Protein AF-A0A3N1CN69-F1 (afdb_monomer_lite)

Radius of gyration: 17.85 Å; chains: 1; bounding box: 54×24×52 Å

Structure (mmCIF, N/CA/C/O backbone):
data_AF-A0A3N1CN69-F1
#
_entry.id   AF-A0A3N1CN69-F1
#
loop_
_atom_site.group_PDB
_atom_site.id
_atom_site.type_symbol
_atom_site.label_atom_id
_atom_site.label_alt_id
_atom_site.label_comp_id
_atom_site.label_asym_id
_atom_site.label_entity_id
_atom_site.label_seq_id
_atom_site.pdbx_PDB_ins_code
_atom_site.Cartn_x
_atom_site.Cartn_y
_atom_site.Cartn_z
_atom_site.occupancy
_atom_site.B_iso_or_equiv
_atom_site.auth_seq_id
_atom_site.auth_comp_id
_atom_site.auth_asym_id
_atom_site.auth_atom_id
_atom_site.pdbx_PDB_model_num
ATOM 1 N N . MET A 1 1 ? 40.933 7.770 -8.297 1.00 36.62 1 MET A N 1
ATOM 2 C CA . MET A 1 1 ? 40.229 6.489 -8.511 1.00 36.62 1 MET A CA 1
ATOM 3 C C . MET A 1 1 ? 39.213 6.347 -7.396 1.00 36.62 1 MET A C 1
ATOM 5 O O . MET A 1 1 ? 39.586 6.014 -6.283 1.00 36.62 1 MET A O 1
ATOM 9 N N . THR A 1 2 ? 37.975 6.755 -7.657 1.00 45.31 2 THR A N 1
ATOM 10 C CA . THR A 1 2 ? 36.844 6.641 -6.730 1.00 45.31 2 THR A CA 1
ATOM 11 C C . THR A 1 2 ? 36.217 5.263 -6.893 1.00 45.31 2 THR A C 1
ATOM 13 O O . THR A 1 2 ? 35.887 4.859 -8.004 1.00 45.31 2 THR A O 1
ATOM 16 N N . ASP A 1 3 ? 36.116 4.543 -5.785 1.00 34.84 3 ASP A N 1
ATOM 17 C CA . ASP A 1 3 ? 35.522 3.214 -5.679 1.00 34.84 3 ASP A CA 1
ATOM 18 C C . ASP A 1 3 ? 34.001 3.289 -5.958 1.00 34.84 3 ASP A C 1
ATOM 20 O O . ASP A 1 3 ? 33.311 4.044 -5.266 1.00 34.84 3 ASP A O 1
ATOM 24 N N . PRO A 1 4 ? 33.447 2.596 -6.975 1.00 54.78 4 PRO A N 1
ATOM 25 C CA . PRO A 1 4 ? 32.040 2.738 -7.353 1.00 54.78 4 PRO A CA 1
ATOM 26 C C . PRO A 1 4 ? 31.082 1.782 -6.620 1.00 54.78 4 PRO A C 1
ATOM 28 O O . PRO A 1 4 ? 29.922 1.692 -7.012 1.00 54.78 4 PRO A O 1
ATOM 31 N N . THR A 1 5 ? 31.503 1.071 -5.566 1.00 50.34 5 THR A N 1
ATOM 32 C CA . THR A 1 5 ? 30.672 -0.002 -4.979 1.00 50.34 5 THR A CA 1
ATOM 33 C C . THR A 1 5 ? 30.346 0.226 -3.504 1.00 50.34 5 THR A C 1
ATOM 35 O O . THR A 1 5 ? 30.615 -0.606 -2.645 1.00 50.34 5 THR A O 1
ATOM 38 N N . THR A 1 6 ? 29.717 1.358 -3.188 1.00 49.94 6 THR A N 1
ATOM 39 C CA . THR A 1 6 ? 28.873 1.442 -1.986 1.00 49.94 6 THR A CA 1
ATOM 40 C C . THR A 1 6 ? 27.421 1.438 -2.457 1.00 49.94 6 THR A C 1
ATOM 42 O O . THR A 1 6 ? 27.001 2.430 -3.055 1.00 49.94 6 THR A O 1
ATOM 45 N N . PRO A 1 7 ? 26.640 0.359 -2.247 1.00 52.88 7 PRO A N 1
ATOM 46 C CA . PRO A 1 7 ? 25.217 0.398 -2.557 1.00 52.88 7 PRO A CA 1
ATOM 47 C C . PRO A 1 7 ? 24.587 1.516 -1.711 1.00 52.88 7 PRO A C 1
ATOM 49 O O . PRO A 1 7 ? 24.868 1.582 -0.507 1.00 52.88 7 PRO A O 1
ATOM 52 N N . PRO A 1 8 ? 23.795 2.431 -2.302 1.00 51.16 8 PRO A N 1
ATOM 53 C CA . PRO A 1 8 ? 23.195 3.521 -1.549 1.00 51.16 8 PRO A CA 1
ATOM 54 C C . PRO A 1 8 ? 22.393 2.914 -0.400 1.00 51.16 8 PRO A C 1
ATOM 56 O O . PRO A 1 8 ? 21.569 2.028 -0.619 1.00 51.16 8 PRO A O 1
ATOM 59 N N . GLY A 1 9 ? 22.695 3.342 0.830 1.00 54.09 9 GLY A N 1
ATOM 60 C CA . GLY A 1 9 ? 22.076 2.816 2.042 1.00 54.09 9 GLY A CA 1
ATOM 61 C C . GLY A 1 9 ? 20.563 2.728 1.869 1.00 54.09 9 GLY A C 1
ATOM 62 O O . GLY A 1 9 ? 19.887 3.746 1.711 1.00 54.09 9 GLY A O 1
ATOM 63 N N . SER A 1 10 ? 20.048 1.500 1.840 1.00 55.56 10 SER A N 1
ATOM 64 C CA . SER A 1 10 ? 18.643 1.255 1.557 1.00 55.56 10 SER A CA 1
ATOM 65 C C . SER A 1 10 ? 17.799 1.839 2.692 1.00 55.56 10 SER A C 1
ATOM 67 O O . SER A 1 10 ? 18.016 1.583 3.881 1.00 55.56 10 SER A O 1
ATOM 69 N N . THR A 1 11 ? 16.876 2.728 2.333 1.00 60.62 11 THR A N 1
ATOM 70 C CA . THR A 1 11 ? 16.014 3.411 3.295 1.00 60.62 11 THR A CA 1
ATOM 71 C C . THR A 1 11 ? 14.567 3.192 2.892 1.00 60.62 11 THR A C 1
ATOM 73 O O . THR A 1 11 ? 13.958 4.027 2.227 1.00 60.62 11 THR A O 1
ATOM 76 N N . THR A 1 12 ? 13.981 2.070 3.326 1.00 67.12 12 THR A N 1
ATOM 77 C CA . THR A 1 12 ? 12.520 1.923 3.346 1.00 67.12 12 THR A CA 1
ATOM 78 C C . THR A 1 12 ? 11.958 2.995 4.289 1.00 67.12 12 THR A C 1
ATOM 80 O O . THR A 1 12 ? 11.892 2.811 5.508 1.00 67.12 12 THR A O 1
ATOM 83 N N . LYS A 1 13 ? 11.643 4.169 3.739 1.00 78.81 13 LYS A N 1
ATOM 84 C CA . LYS A 1 13 ? 11.078 5.306 4.470 1.00 78.81 13 LYS A CA 1
ATOM 85 C C . LYS A 1 13 ? 9.553 5.211 4.449 1.00 78.81 13 LYS A C 1
ATOM 87 O O . LYS A 1 13 ? 8.996 4.867 3.404 1.00 78.81 13 LYS A O 1
ATOM 92 N N . PRO A 1 14 ? 8.865 5.562 5.549 1.00 81.12 14 PRO A N 1
ATOM 93 C CA . PRO A 1 14 ? 7.420 5.739 5.522 1.00 81.12 14 PRO A CA 1
ATOM 94 C C . PRO A 1 14 ? 7.032 6.730 4.421 1.00 81.12 14 PRO A C 1
ATOM 96 O 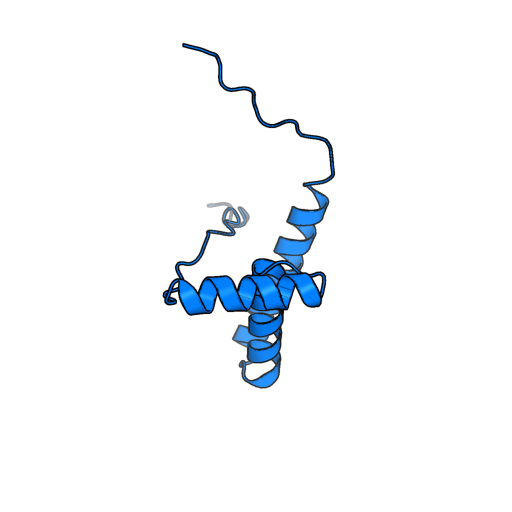O . PRO A 1 14 ? 7.626 7.805 4.307 1.00 81.12 14 PRO A O 1
ATOM 99 N N . ARG A 1 15 ? 6.044 6.366 3.606 1.00 84.50 15 ARG A N 1
ATOM 100 C CA . ARG A 1 15 ? 5.439 7.267 2.622 1.00 84.50 15 ARG A CA 1
ATOM 101 C C . ARG A 1 15 ? 4.177 7.868 3.224 1.00 84.50 15 ARG A C 1
ATOM 103 O O . ARG A 1 15 ? 3.418 7.172 3.894 1.00 84.50 15 ARG A O 1
ATOM 110 N N . GLN A 1 16 ? 3.981 9.169 3.028 1.00 87.31 16 GLN A N 1
ATOM 111 C CA . GLN A 1 16 ? 2.774 9.841 3.497 1.00 87.31 16 GLN A CA 1
ATOM 112 C C . GLN A 1 16 ? 1.616 9.520 2.551 1.00 87.31 16 GLN A C 1
ATOM 114 O O . GLN A 1 16 ? 1.736 9.707 1.344 1.00 87.31 16 GLN A O 1
ATOM 119 N N . PHE A 1 17 ? 0.498 9.068 3.113 1.00 85.00 17 PHE A N 1
ATOM 120 C CA . PHE A 1 17 ? -0.753 8.830 2.402 1.00 85.00 17 PHE A CA 1
ATOM 121 C C . PHE A 1 17 ? -1.854 9.663 3.060 1.00 85.00 17 PHE A C 1
ATOM 123 O O . PHE A 1 17 ? -1.955 9.706 4.287 1.00 85.00 17 PHE A O 1
ATOM 130 N N . ARG A 1 18 ? -2.650 10.368 2.253 1.00 91.94 18 ARG A N 1
ATOM 131 C CA . ARG A 1 18 ? -3.769 11.185 2.733 1.00 91.94 18 ARG A CA 1
ATOM 132 C C . ARG A 1 18 ? -5.053 10.380 2.590 1.00 91.94 18 ARG A C 1
ATOM 134 O O . ARG A 1 18 ? -5.423 9.993 1.490 1.00 91.94 18 ARG A O 1
ATOM 141 N N . VAL A 1 19 ? -5.738 10.165 3.704 1.00 92.94 19 VAL A N 1
ATOM 142 C CA . VAL A 1 19 ? -7.019 9.462 3.779 1.00 92.94 19 VAL A CA 1
ATOM 143 C C . VAL A 1 19 ? -7.777 9.991 4.986 1.00 92.94 19 VAL A C 1
ATOM 145 O O . VAL A 1 19 ? -7.163 10.348 5.987 1.00 92.94 19 VAL A O 1
ATOM 148 N N . SER A 1 20 ? -9.101 10.086 4.896 1.00 97.38 20 SER A N 1
ATOM 149 C CA . SER A 1 20 ? -9.910 10.496 6.046 1.00 97.38 20 SER A CA 1
ATOM 150 C C . SER A 1 20 ? -9.918 9.406 7.124 1.00 97.38 20 SER A C 1
ATOM 152 O O . SER A 1 20 ? -10.032 8.222 6.784 1.00 97.38 20 SER A O 1
ATOM 154 N N . ASP A 1 21 ? -9.923 9.792 8.398 1.00 96.81 21 ASP A N 1
ATOM 155 C CA . ASP A 1 21 ? -9.915 8.859 9.536 1.00 96.81 21 ASP A CA 1
ATOM 156 C C . ASP A 1 21 ? -11.017 7.780 9.497 1.00 96.81 21 ASP A C 1
ATOM 158 O O . ASP A 1 21 ? -10.713 6.614 9.784 1.00 96.81 21 ASP A O 1
ATOM 162 N N . PRO A 1 22 ? -12.274 8.073 9.087 1.00 98.12 22 PRO A N 1
ATOM 163 C CA . PRO A 1 22 ? -13.307 7.040 9.005 1.00 98.12 22 PRO A CA 1
ATOM 164 C C . PRO A 1 22 ? -12.974 5.950 7.980 1.00 98.12 22 PRO A C 1
ATOM 166 O O . PRO A 1 22 ? -13.165 4.763 8.251 1.00 98.12 22 PRO A O 1
ATOM 169 N N . ILE A 1 23 ? -12.428 6.342 6.823 1.00 97.88 23 ILE A N 1
ATOM 170 C CA . ILE A 1 23 ? -12.000 5.411 5.770 1.00 97.88 23 ILE A CA 1
ATOM 171 C C . ILE A 1 23 ? -10.812 4.583 6.263 1.00 97.88 23 ILE A C 1
ATOM 173 O O . ILE A 1 23 ? -10.817 3.363 6.117 1.00 97.88 23 ILE A O 1
ATOM 177 N N . TRP A 1 24 ? -9.831 5.215 6.913 1.00 96.38 24 TRP A N 1
ATOM 178 C CA . TRP A 1 24 ? -8.658 4.519 7.448 1.00 96.38 24 TRP A CA 1
ATOM 179 C C . TRP A 1 24 ? -9.024 3.463 8.501 1.00 96.38 24 TRP A C 1
ATOM 181 O O . TRP A 1 24 ? -8.483 2.355 8.503 1.00 96.38 24 TRP A O 1
ATOM 191 N N . THR A 1 25 ? -10.002 3.782 9.348 1.00 97.44 25 THR A N 1
ATOM 192 C CA . THR A 1 25 ? -10.537 2.877 10.376 1.00 97.44 25 THR A CA 1
ATOM 193 C C . THR A 1 25 ? -11.368 1.746 9.763 1.00 97.44 25 THR A C 1
ATOM 195 O O . THR A 1 25 ? -11.316 0.598 10.206 1.00 97.44 25 THR A O 1
ATOM 198 N N . ALA A 1 26 ? -12.165 2.037 8.732 1.00 98.19 26 ALA A N 1
ATOM 199 C CA . ALA A 1 26 ? -12.899 1.010 7.996 1.00 98.19 26 ALA A CA 1
ATOM 200 C C . ALA A 1 26 ? -11.949 0.027 7.300 1.00 98.19 26 ALA A C 1
ATOM 202 O O . ALA A 1 26 ? -12.156 -1.182 7.401 1.00 98.19 26 ALA A O 1
ATOM 203 N N . TYR A 1 27 ? -10.890 0.540 6.675 1.00 97.62 27 TYR A N 1
ATOM 204 C CA . TYR A 1 27 ? -9.866 -0.262 6.018 1.00 97.62 27 TYR A CA 1
ATOM 205 C C . TYR A 1 27 ? -9.133 -1.181 7.002 1.00 97.62 27 TYR A C 1
ATOM 2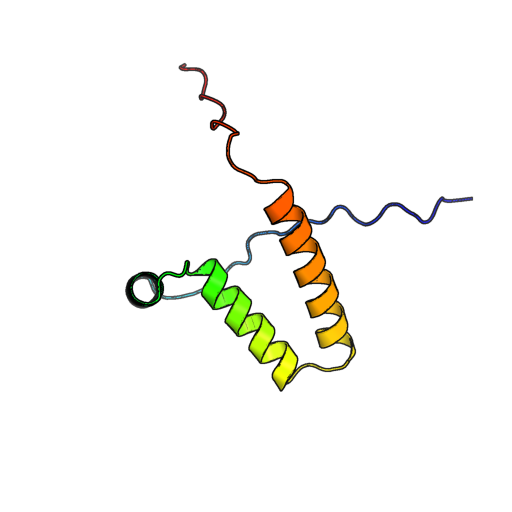07 O O . TYR A 1 27 ? -9.006 -2.373 6.744 1.00 97.62 27 TYR A O 1
ATOM 215 N N . GLU A 1 28 ? -8.768 -0.689 8.190 1.00 96.69 28 GLU A N 1
ATOM 216 C CA . GLU A 1 28 ? -8.177 -1.529 9.242 1.00 96.69 28 GLU A CA 1
ATOM 217 C C . GLU A 1 28 ? -9.053 -2.733 9.614 1.00 96.69 28 GLU A C 1
ATOM 219 O O . GLU A 1 28 ? -8.557 -3.857 9.696 1.00 96.69 28 GLU A O 1
ATOM 224 N N . ARG A 1 29 ? -10.367 -2.527 9.766 1.00 98.25 29 ARG A N 1
ATOM 225 C CA . ARG A 1 29 ? -11.313 -3.619 10.048 1.00 98.25 29 ARG A CA 1
ATOM 226 C C . ARG A 1 29 ? -11.397 -4.631 8.904 1.00 98.25 29 ARG A C 1
ATOM 228 O O . ARG A 1 29 ? -11.616 -5.812 9.161 1.00 98.25 29 ARG A O 1
ATOM 235 N N . VAL A 1 30 ? -11.252 -4.193 7.651 1.00 98.19 30 VAL A N 1
ATOM 236 C CA . VAL A 1 30 ? -11.183 -5.097 6.489 1.00 98.19 30 VAL A CA 1
ATOM 237 C C . VAL A 1 30 ? -9.913 -5.939 6.561 1.00 98.19 30 VAL A C 1
ATOM 239 O O . VAL A 1 30 ? -10.015 -7.162 6.526 1.00 98.19 30 VAL A O 1
ATOM 242 N N . CYS A 1 31 ? -8.747 -5.314 6.739 1.00 97.50 31 CYS A N 1
ATOM 243 C CA . CYS A 1 31 ? -7.472 -6.027 6.826 1.00 97.50 31 CYS A CA 1
ATOM 244 C C . CYS A 1 31 ? -7.475 -7.063 7.963 1.00 97.50 31 CYS A C 1
ATOM 246 O O . CYS A 1 31 ? -7.068 -8.201 7.754 1.00 97.50 31 CYS A O 1
ATOM 248 N N . GLN A 1 32 ? -8.033 -6.719 9.130 1.00 96.00 32 GLN A N 1
ATOM 249 C CA . GLN A 1 32 ? -8.186 -7.656 10.251 1.00 96.00 32 GLN A CA 1
ATOM 250 C C . GLN A 1 32 ? -9.047 -8.874 9.893 1.00 96.00 32 GLN A C 1
ATOM 252 O O . GLN A 1 32 ? -8.669 -9.997 10.217 1.00 96.00 32 GLN A O 1
ATOM 257 N N . ARG A 1 33 ? -10.176 -8.681 9.192 1.00 97.88 33 ARG A N 1
ATOM 258 C CA . ARG A 1 33 ? -11.018 -9.799 8.723 1.00 97.88 33 ARG A CA 1
ATOM 259 C C . ARG A 1 33 ? -10.293 -10.709 7.733 1.00 97.88 33 ARG A C 1
ATOM 261 O O . ARG A 1 33 ? -10.599 -11.893 7.678 1.00 97.88 33 ARG A O 1
ATOM 268 N N . LEU A 1 34 ? -9.355 -10.155 6.969 1.00 96.50 34 LEU A N 1
ATOM 269 C CA . LEU A 1 34 ? -8.538 -10.884 5.999 1.00 96.50 34 LEU A CA 1
ATOM 270 C C . LEU A 1 34 ? -7.244 -11.453 6.605 1.00 96.50 34 LEU A C 1
ATOM 272 O O . LEU A 1 34 ? -6.484 -12.107 5.899 1.00 96.50 34 LEU A O 1
ATOM 276 N N . GLY A 1 35 ? -6.979 -11.217 7.895 1.00 94.94 35 GLY A N 1
ATOM 277 C CA . GLY A 1 35 ? -5.760 -11.684 8.559 1.00 94.94 35 GLY A CA 1
ATOM 278 C C . GLY A 1 35 ? -4.482 -10.975 8.096 1.00 94.94 35 GLY A C 1
ATOM 279 O O . GLY A 1 35 ? -3.400 -11.540 8.223 1.00 94.94 35 GLY A O 1
ATOM 280 N N . ALA A 1 36 ? -4.592 -9.755 7.568 1.00 94.31 36 ALA A N 1
ATOM 281 C CA . ALA A 1 36 ? -3.472 -8.970 7.055 1.00 94.31 36 ALA A CA 1
ATOM 282 C C . ALA A 1 36 ? -3.305 -7.647 7.811 1.00 94.31 36 ALA A C 1
ATOM 284 O O . ALA A 1 36 ? -4.247 -7.103 8.396 1.00 94.31 36 ALA A O 1
ATOM 285 N N . THR A 1 37 ? -2.103 -7.075 7.763 1.00 94.19 37 THR A N 1
ATOM 286 C CA . THR A 1 37 ? -1.900 -5.672 8.147 1.00 94.19 37 THR A CA 1
ATOM 287 C C . THR A 1 37 ? -2.198 -4.737 6.972 1.00 94.19 37 THR A C 1
ATOM 289 O O . THR A 1 37 ? -2.012 -5.098 5.812 1.00 94.19 37 THR A O 1
ATOM 292 N N . ARG A 1 38 ? -2.582 -3.48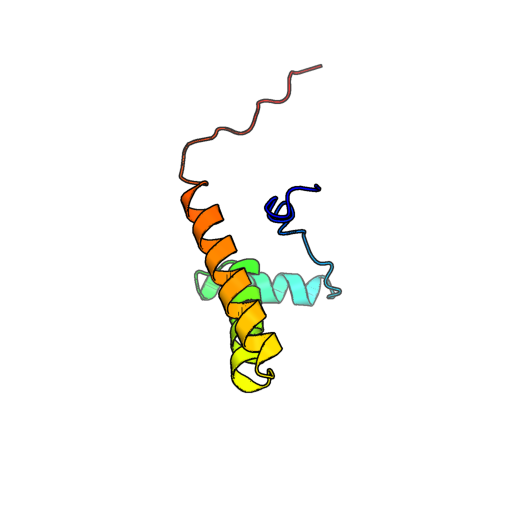3 7.259 1.00 94.00 38 ARG A N 1
ATOM 293 C CA . ARG A 1 38 ? -2.753 -2.436 6.227 1.00 94.00 38 ARG A CA 1
ATOM 294 C C . ARG A 1 38 ? -1.517 -2.275 5.342 1.00 94.00 38 ARG A C 1
ATOM 296 O O . ARG A 1 38 ? -1.636 -2.016 4.155 1.00 94.00 38 ARG A O 1
ATOM 303 N N . ALA A 1 39 ? -0.327 -2.398 5.929 1.00 90.88 39 ALA A N 1
ATOM 304 C CA . ALA A 1 39 ? 0.922 -2.263 5.191 1.00 90.88 39 ALA A CA 1
ATOM 305 C C . ALA A 1 39 ? 1.153 -3.441 4.235 1.00 90.88 39 ALA A C 1
ATOM 307 O O . ALA A 1 39 ? 1.649 -3.233 3.134 1.00 90.88 39 ALA A O 1
ATOM 308 N N . GLU A 1 40 ? 0.819 -4.666 4.640 1.00 91.12 40 GLU A N 1
ATOM 309 C CA . GLU A 1 40 ? 0.938 -5.844 3.774 1.00 91.12 40 GLU A CA 1
ATOM 310 C C . GLU A 1 40 ? -0.037 -5.771 2.603 1.00 91.12 40 GLU A C 1
ATOM 312 O O . GLU A 1 40 ? 0.387 -5.939 1.463 1.00 91.12 40 GLU A O 1
ATOM 317 N N . ASP A 1 41 ? -1.297 -5.431 2.874 1.00 95.31 41 ASP A N 1
ATOM 318 C CA . ASP A 1 41 ? -2.322 -5.281 1.839 1.00 95.31 41 ASP A CA 1
ATOM 319 C C . ASP A 1 41 ? -1.986 -4.140 0.862 1.00 95.31 41 ASP A C 1
ATOM 321 O O . ASP A 1 41 ? -1.975 -4.343 -0.350 1.00 95.31 41 ASP A O 1
ATOM 325 N N . LEU A 1 42 ? -1.588 -2.966 1.368 1.00 93.62 42 LEU A N 1
ATOM 326 C CA . LEU A 1 42 ? -1.218 -1.831 0.519 1.00 93.62 42 LEU A CA 1
ATOM 327 C C . LEU A 1 42 ? 0.021 -2.121 -0.340 1.00 93.62 42 LEU A C 1
ATOM 329 O O . LEU A 1 42 ? 0.038 -1.781 -1.520 1.00 93.62 42 LEU A O 1
ATOM 333 N N . ASN A 1 43 ? 1.052 -2.767 0.218 1.00 92.12 43 ASN A N 1
ATOM 334 C CA . ASN A 1 43 ? 2.227 -3.159 -0.566 1.00 92.12 43 ASN A CA 1
ATOM 335 C C . ASN A 1 43 ? 1.876 -4.213 -1.626 1.00 92.12 43 ASN A C 1
ATOM 337 O O . ASN A 1 43 ? 2.398 -4.147 -2.737 1.00 92.12 43 ASN A O 1
ATOM 341 N N . ALA A 1 44 ? 0.985 -5.158 -1.311 1.00 93.75 44 ALA A N 1
ATOM 342 C CA . ALA A 1 44 ? 0.505 -6.139 -2.279 1.00 93.75 44 ALA A CA 1
ATOM 343 C C . ALA A 1 44 ? -0.279 -5.470 -3.417 1.00 93.75 44 ALA A C 1
ATOM 345 O O . ALA A 1 44 ? -0.050 -5.789 -4.583 1.00 93.75 44 ALA A O 1
ATOM 346 N N . HIS A 1 45 ? -1.140 -4.500 -3.096 1.00 95.31 45 HIS A N 1
ATOM 347 C CA . HIS A 1 45 ? -1.872 -3.724 -4.092 1.00 95.31 45 HIS A CA 1
ATOM 348 C C . HIS A 1 45 ? -0.931 -2.917 -4.999 1.00 95.31 45 HIS A C 1
ATOM 350 O O . HIS A 1 45 ? -1.062 -2.979 -6.218 1.00 95.31 45 HIS A O 1
ATOM 356 N N . ILE A 1 46 ? 0.063 -2.224 -4.430 1.00 94.62 46 ILE A N 1
ATOM 357 C CA . ILE A 1 46 ? 1.075 -1.486 -5.206 1.00 94.62 46 ILE A CA 1
ATOM 358 C C . ILE A 1 46 ? 1.824 -2.431 -6.157 1.00 94.62 46 ILE A C 1
ATOM 360 O O . ILE A 1 46 ? 1.973 -2.124 -7.337 1.00 94.62 46 ILE A O 1
ATOM 364 N N . ALA A 1 47 ? 2.254 -3.597 -5.668 1.00 95.38 47 ALA A N 1
ATOM 365 C CA . ALA A 1 47 ? 2.941 -4.588 -6.492 1.00 95.38 47 ALA A CA 1
ATOM 366 C C . ALA A 1 47 ? 2.056 -5.120 -7.630 1.00 95.38 47 ALA A C 1
ATOM 368 O O . ALA A 1 47 ? 2.542 -5.314 -8.742 1.00 95.38 47 ALA A O 1
ATOM 369 N N . ALA A 1 48 ? 0.765 -5.351 -7.370 1.00 97.06 48 ALA A N 1
ATOM 370 C CA . ALA A 1 48 ? -0.184 -5.776 -8.395 1.00 97.06 48 ALA A CA 1
ATOM 371 C C . ALA A 1 48 ? -0.364 -4.701 -9.478 1.00 97.06 48 ALA A C 1
ATOM 373 O O . ALA A 1 48 ? -0.233 -5.014 -10.657 1.00 97.06 48 ALA A O 1
ATOM 374 N N . MET A 1 49 ? -0.552 -3.438 -9.082 1.00 98.06 49 MET A N 1
ATOM 375 C CA . MET A 1 49 ? -0.697 -2.314 -10.015 1.00 98.06 49 MET A CA 1
ATOM 376 C C . MET A 1 49 ? 0.529 -2.144 -10.920 1.00 98.06 49 MET A C 1
ATOM 378 O O . MET A 1 49 ? 0.376 -1.938 -12.121 1.00 98.06 49 MET A O 1
ATOM 382 N N . ILE A 1 50 ? 1.744 -2.267 -10.370 1.00 97.56 50 ILE A N 1
ATOM 383 C CA . ILE A 1 50 ? 2.981 -2.186 -11.163 1.00 97.56 50 ILE A CA 1
ATOM 384 C C . ILE A 1 50 ? 3.091 -3.364 -12.138 1.00 97.56 50 ILE A C 1
ATOM 386 O O . ILE A 1 50 ? 3.485 -3.176 -13.281 1.00 97.56 50 ILE A O 1
ATOM 390 N N . ARG A 1 51 ? 2.716 -4.581 -11.734 1.00 96.06 51 ARG A N 1
ATOM 391 C CA . ARG A 1 51 ? 2.735 -5.736 -12.650 1.00 96.06 51 ARG A CA 1
ATOM 392 C C . ARG A 1 51 ? 1.714 -5.619 -13.776 1.00 96.06 51 ARG A C 1
ATOM 394 O O . ARG A 1 51 ? 1.966 -6.123 -14.863 1.00 96.06 51 ARG A O 1
ATOM 401 N N . GLU A 1 52 ? 0.564 -5.011 -13.500 1.00 97.81 52 GLU A N 1
ATOM 402 C CA . GLU A 1 52 ? -0.522 -4.878 -14.471 1.00 97.81 52 GLU A CA 1
ATOM 403 C C . GLU A 1 52 ? -0.291 -3.729 -15.462 1.00 97.81 52 GLU A C 1
ATOM 405 O O . GLU A 1 52 ? -0.647 -3.846 -16.635 1.00 97.81 52 GLU A O 1
ATOM 410 N N . HIS A 1 53 ? 0.307 -2.626 -15.008 1.00 97.94 53 HIS A N 1
ATOM 411 C CA . HIS A 1 53 ? 0.365 -1.382 -15.782 1.00 97.94 53 HIS A CA 1
ATOM 412 C C . HIS A 1 53 ? 1.762 -0.781 -15.938 1.00 97.94 53 HIS A C 1
ATOM 414 O O . HIS A 1 53 ? 1.913 0.184 -16.685 1.00 97.94 53 HIS A O 1
A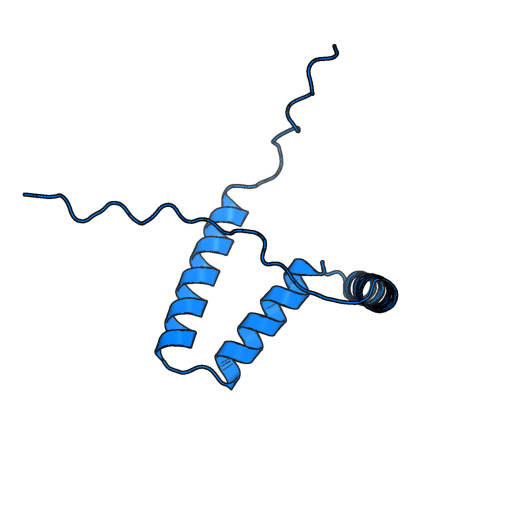TOM 420 N N . GLY A 1 54 ? 2.751 -1.297 -15.213 1.00 94.62 54 GLY A N 1
ATOM 421 C CA . GLY A 1 54 ? 4.104 -0.765 -15.212 1.00 94.62 54 GLY A CA 1
ATOM 422 C C . GLY A 1 54 ? 4.842 -1.042 -16.513 1.00 94.62 54 GLY A C 1
ATOM 423 O O . GLY A 1 54 ? 4.563 -2.002 -17.238 1.00 94.62 54 GLY A O 1
ATOM 424 N N . ASP A 1 55 ? 5.812 -0.187 -16.796 1.00 97.62 55 ASP A N 1
ATOM 425 C CA . ASP A 1 55 ? 6.752 -0.387 -17.885 1.00 97.62 55 ASP A CA 1
ATOM 426 C C . ASP A 1 55 ? 7.923 -1.312 -17.457 1.00 97.62 55 ASP A C 1
ATOM 428 O O . ASP A 1 55 ? 7.988 -1.773 -16.309 1.00 97.62 55 ASP A O 1
ATOM 432 N N . PRO A 1 56 ? 8.867 -1.647 -18.361 1.00 97.19 56 PRO A N 1
ATOM 433 C CA . PRO A 1 56 ? 9.996 -2.506 -18.006 1.00 97.19 56 PRO A CA 1
ATOM 434 C C . PRO A 1 56 ? 10.867 -1.977 -16.855 1.00 97.19 56 PRO A C 1
ATOM 436 O O . PRO A 1 56 ? 11.460 -2.782 -16.135 1.00 97.19 56 PRO A O 1
ATOM 439 N N . GLN A 1 57 ? 10.958 -0.656 -16.677 1.00 95.00 57 GLN A N 1
ATOM 440 C CA . GLN A 1 57 ? 11.705 -0.050 -15.579 1.00 95.00 57 GLN A CA 1
ATOM 441 C C . GLN A 1 57 ? 10.933 -0.186 -14.264 1.00 95.00 57 GLN A C 1
ATOM 443 O O . GLN A 1 57 ? 11.520 -0.599 -13.264 1.00 95.00 57 GLN A O 1
ATOM 448 N N . ASP A 1 58 ? 9.622 0.064 -14.270 1.00 96.31 58 ASP A N 1
ATOM 449 C CA . ASP A 1 58 ? 8.773 -0.093 -13.084 1.00 96.31 58 ASP A CA 1
ATOM 450 C C . ASP A 1 58 ? 8.815 -1.532 -12.544 1.00 96.31 58 ASP A C 1
ATOM 452 O O . ASP A 1 58 ? 8.899 -1.762 -11.334 1.00 96.31 58 ASP A O 1
ATOM 456 N N . ILE A 1 59 ? 8.797 -2.521 -13.446 1.00 96.00 59 ILE A N 1
ATOM 457 C CA . ILE A 1 59 ? 8.898 -3.941 -13.083 1.00 96.00 59 ILE A CA 1
ATOM 458 C C . ILE A 1 59 ? 10.273 -4.250 -12.472 1.00 96.00 59 ILE A C 1
ATOM 460 O O . ILE A 1 59 ? 10.349 -4.952 -11.460 1.00 96.00 59 ILE A O 1
ATOM 464 N N . ALA A 1 60 ? 11.359 -3.721 -13.045 1.00 93.56 60 ALA A N 1
ATOM 465 C CA . ALA A 1 60 ? 12.703 -3.908 -12.501 1.00 93.56 60 ALA A CA 1
ATOM 466 C C . ALA A 1 60 ? 12.837 -3.304 -11.090 1.00 93.56 60 ALA A C 1
ATOM 468 O O . ALA A 1 60 ? 13.401 -3.939 -10.191 1.00 93.56 60 ALA A O 1
ATOM 469 N N . ASP A 1 61 ? 12.262 -2.120 -10.873 1.00 92.25 61 ASP A N 1
ATOM 470 C CA . ASP A 1 61 ? 12.260 -1.443 -9.576 1.00 92.25 61 ASP A CA 1
ATOM 471 C C . ASP A 1 61 ? 11.408 -2.193 -8.537 1.00 92.25 61 ASP A C 1
ATOM 473 O O . ASP A 1 61 ? 11.802 -2.297 -7.369 1.00 92.25 61 ASP A O 1
ATOM 477 N N . LEU A 1 62 ? 10.275 -2.778 -8.950 1.00 92.56 62 LEU A N 1
ATOM 478 C CA . LEU A 1 62 ? 9.452 -3.631 -8.090 1.00 92.56 62 LEU A CA 1
ATOM 479 C C . LEU A 1 62 ? 10.238 -4.846 -7.586 1.00 92.56 62 LEU A C 1
ATOM 481 O O . LEU A 1 62 ? 10.251 -5.112 -6.382 1.00 92.56 62 LEU A O 1
ATOM 485 N N . GLU A 1 63 ? 10.899 -5.580 -8.480 1.00 90.88 63 GLU A N 1
ATOM 486 C CA . GLU A 1 63 ? 11.654 -6.783 -8.111 1.00 90.88 63 GLU A CA 1
ATOM 487 C C . GLU A 1 63 ? 12.845 -6.446 -7.198 1.00 90.88 63 GLU A C 1
ATOM 489 O O . GLU A 1 63 ? 13.080 -7.126 -6.191 1.00 90.88 63 GLU A O 1
ATOM 494 N N . ALA A 1 64 ? 13.541 -5.336 -7.470 1.00 88.44 64 ALA A N 1
ATOM 495 C CA . ALA A 1 64 ? 14.589 -4.827 -6.589 1.00 88.44 64 ALA A CA 1
ATOM 496 C C . ALA A 1 64 ? 14.048 -4.500 -5.180 1.00 88.44 64 ALA A C 1
ATOM 498 O O . ALA A 1 64 ? 14.622 -4.929 -4.172 1.00 88.44 64 ALA A O 1
ATOM 499 N N . GLY A 1 65 ? 12.910 -3.803 -5.094 1.00 85.81 65 GLY A N 1
ATOM 500 C CA . GLY A 1 65 ? 12.282 -3.424 -3.824 1.00 85.81 65 GLY A CA 1
ATOM 501 C C . GLY A 1 65 ? 11.720 -4.605 -3.019 1.00 85.81 65 GLY A C 1
ATOM 502 O O . GLY A 1 65 ? 11.816 -4.626 -1.783 1.00 85.81 65 GLY A O 1
ATOM 503 N N . LEU A 1 66 ? 11.163 -5.617 -3.693 1.00 84.12 66 LEU A N 1
ATOM 504 C CA . LEU A 1 66 ? 10.665 -6.840 -3.052 1.00 84.12 66 LEU A CA 1
ATOM 505 C C . LEU A 1 66 ? 11.809 -7.665 -2.449 1.00 84.12 66 LEU A C 1
ATOM 507 O O . LEU A 1 66 ? 11.709 -8.092 -1.293 1.00 84.12 66 LEU A O 1
ATOM 511 N N . SER A 1 67 ? 12.910 -7.824 -3.189 1.00 76.69 67 SER A N 1
ATOM 512 C CA . SER A 1 67 ? 14.120 -8.511 -2.717 1.00 76.69 67 SER A CA 1
ATOM 513 C C . SER A 1 67 ? 14.692 -7.852 -1.454 1.00 76.69 67 SER A C 1
ATOM 515 O O . SER A 1 67 ? 14.963 -8.514 -0.447 1.00 76.69 67 SER A O 1
ATOM 517 N N . GLU A 1 68 ? 14.769 -6.520 -1.438 1.00 75.81 68 GLU A N 1
ATOM 518 C CA . GLU A 1 68 ? 15.232 -5.755 -0.278 1.00 75.81 68 GLU A CA 1
ATOM 519 C C . GLU A 1 68 ? 14.329 -5.944 0.953 1.00 75.81 68 GLU A C 1
ATOM 521 O O . GLU A 1 68 ? 14.806 -6.189 2.070 1.00 75.81 68 GLU A O 1
ATOM 526 N N . THR A 1 69 ? 13.011 -5.859 0.762 1.00 68.25 69 THR A N 1
ATOM 527 C CA . THR A 1 69 ? 12.041 -5.973 1.859 1.00 68.25 69 THR A CA 1
ATOM 528 C C . THR A 1 69 ? 12.061 -7.375 2.471 1.00 68.25 69 THR A C 1
ATOM 530 O O . THR A 1 69 ? 12.004 -7.516 3.699 1.00 68.25 69 THR A O 1
ATOM 533 N N . ALA A 1 70 ? 12.217 -8.411 1.642 1.00 70.62 70 ALA A N 1
ATOM 534 C CA . ALA A 1 70 ? 12.397 -9.788 2.091 1.00 70.62 70 ALA A CA 1
ATOM 535 C C . ALA A 1 70 ? 13.687 -9.952 2.914 1.00 70.62 70 ALA A C 1
ATOM 537 O O . ALA A 1 70 ? 13.645 -10.477 4.033 1.00 70.62 70 ALA A O 1
ATOM 538 N N . HIS A 1 71 ? 14.815 -9.418 2.430 1.00 65.69 71 HIS A N 1
ATOM 539 C CA . HIS A 1 71 ? 16.085 -9.427 3.163 1.00 65.69 71 HIS A CA 1
ATOM 540 C C . HIS A 1 71 ? 15.990 -8.708 4.515 1.00 65.69 71 HIS A C 1
ATOM 542 O O . HIS A 1 71 ? 16.562 -9.168 5.508 1.00 65.69 71 HIS A O 1
ATOM 548 N N . ARG A 1 72 ? 15.234 -7.607 4.604 1.00 63.56 72 ARG A N 1
ATOM 549 C CA . ARG A 1 72 ? 15.012 -6.901 5.873 1.00 63.56 72 ARG A CA 1
ATOM 550 C C . ARG A 1 72 ? 14.128 -7.691 6.837 1.00 63.56 72 ARG A C 1
ATOM 552 O O . ARG A 1 72 ? 14.483 -7.788 8.012 1.00 63.56 72 ARG A O 1
ATOM 559 N N . ARG A 1 73 ? 13.012 -8.272 6.373 1.00 61.22 73 ARG A N 1
ATOM 560 C CA . ARG A 1 73 ? 12.141 -9.121 7.214 1.00 61.22 73 ARG A CA 1
ATOM 561 C C . ARG A 1 73 ? 12.923 -10.304 7.786 1.00 61.22 73 ARG A C 1
ATOM 563 O O . ARG A 1 73 ? 12.821 -10.566 8.981 1.00 61.22 73 ARG A O 1
ATOM 570 N N . SER A 1 74 ? 13.791 -10.925 6.984 1.00 60.16 74 SER A N 1
ATOM 571 C CA . SER A 1 74 ? 14.683 -11.999 7.443 1.00 60.16 74 SER A CA 1
ATOM 572 C C . SER A 1 74 ? 15.626 -11.562 8.572 1.00 60.16 74 SER A C 1
ATOM 574 O O . SER A 1 74 ? 15.950 -12.371 9.438 1.00 60.16 74 SER A O 1
ATOM 576 N N . ARG A 1 75 ? 16.052 -10.293 8.598 1.00 60.09 75 ARG A N 1
ATOM 577 C CA . ARG A 1 75 ? 16.916 -9.736 9.654 1.00 60.09 75 ARG A CA 1
ATOM 578 C C . ARG A 1 75 ? 16.153 -9.297 10.911 1.00 60.09 75 ARG A C 1
ATOM 580 O O . ARG A 1 75 ? 16.789 -8.990 11.914 1.00 60.09 75 ARG A O 1
ATOM 587 N N . MET A 1 76 ? 14.819 -9.241 10.879 1.00 58.62 76 MET A N 1
ATOM 588 C CA . MET A 1 76 ? 13.970 -8.718 11.965 1.00 58.62 76 MET A CA 1
ATOM 589 C C . MET A 1 76 ? 13.288 -9.810 12.825 1.00 58.62 76 MET A C 1
ATOM 591 O O . MET A 1 76 ? 12.327 -9.519 13.533 1.00 58.62 76 MET A O 1
ATOM 595 N N . HIS A 1 77 ? 13.783 -11.051 12.810 1.00 52.62 77 HIS A N 1
ATOM 596 C CA . HIS A 1 77 ? 13.250 -12.176 13.602 1.00 52.62 77 HIS A CA 1
ATOM 597 C C . HIS A 1 77 ? 13.555 -12.076 15.131 1.00 52.62 77 HIS A C 1
ATOM 599 O O . HIS A 1 77 ? 14.352 -11.241 15.564 1.00 52.62 77 HIS A O 1
ATOM 605 N N . PRO A 1 78 ? 12.895 -12.873 15.999 1.00 51.94 78 PRO A N 1
ATOM 606 C CA . PRO A 1 78 ? 11.808 -12.470 16.890 1.00 51.94 78 PRO A CA 1
ATOM 607 C C . PRO A 1 78 ? 12.279 -12.287 18.347 1.00 51.94 78 PRO A C 1
ATOM 609 O O . PRO A 1 78 ? 11.815 -12.980 19.246 1.00 51.94 78 PRO A O 1
ATOM 612 N N . GLY A 1 79 ? 13.250 -11.408 18.601 1.00 51.66 79 GLY A N 1
ATOM 613 C CA . GLY A 1 79 ? 13.828 -11.341 19.950 1.00 51.66 79 GLY A CA 1
ATOM 614 C C . GLY A 1 79 ? 14.504 -10.044 20.351 1.00 51.66 79 GLY A C 1
ATOM 615 O O . GLY A 1 79 ? 15.231 -10.051 21.337 1.00 51.66 79 GLY A O 1
ATOM 616 N N . ARG A 1 80 ? 14.315 -8.929 19.633 1.00 52.38 80 ARG A N 1
ATOM 617 C CA . ARG A 1 80 ? 14.858 -7.649 20.106 1.00 52.38 80 ARG A CA 1
ATOM 618 C C . ARG A 1 80 ? 13.835 -6.980 21.029 1.00 52.38 80 ARG A C 1
ATOM 620 O O . ARG A 1 80 ? 12.904 -6.369 20.502 1.00 52.38 80 ARG A O 1
ATOM 627 N N . PRO A 1 81 ? 13.970 -7.067 22.368 1.00 55.72 81 PRO A N 1
ATOM 628 C CA . 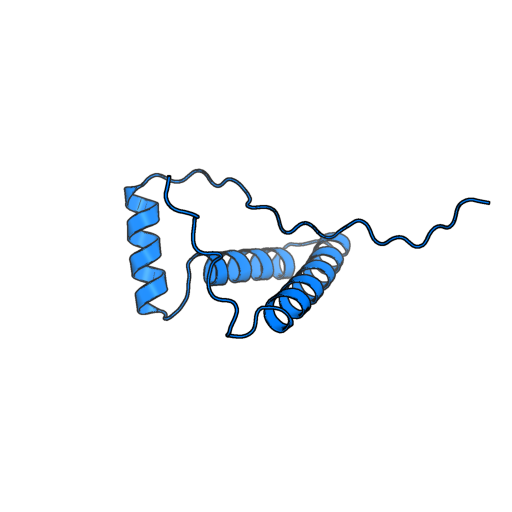PRO A 1 81 ? 13.150 -6.252 23.247 1.00 55.72 81 PRO A CA 1
ATOM 629 C C . PRO A 1 81 ? 13.373 -4.776 22.881 1.00 55.72 81 PRO A C 1
ATOM 631 O O . PRO A 1 81 ? 14.505 -4.389 22.550 1.00 55.72 81 PRO A O 1
ATOM 634 N N . PRO A 1 82 ? 12.318 -3.943 22.879 1.00 59.19 82 PRO A N 1
ATOM 635 C CA . PRO A 1 82 ? 12.491 -2.510 22.708 1.00 59.19 82 PRO A CA 1
ATOM 636 C C . PRO A 1 82 ? 13.478 -2.022 23.772 1.00 59.19 82 PRO A C 1
ATOM 638 O O . PRO A 1 82 ? 13.409 -2.453 24.922 1.00 59.19 82 PRO A O 1
ATOM 641 N N . LYS A 1 83 ? 14.426 -1.153 23.388 1.00 59.09 83 LYS A N 1
ATOM 642 C CA . LYS A 1 83 ? 15.291 -0.465 24.357 1.00 59.09 83 LYS A CA 1
ATOM 643 C C . LYS A 1 83 ? 14.369 0.158 25.404 1.00 59.09 83 LYS A C 1
ATOM 645 O O . LYS A 1 83 ? 13.601 1.057 25.062 1.00 59.09 83 LYS A O 1
ATOM 650 N N . ALA A 1 84 ? 14.424 -0.350 26.635 1.00 52.78 84 ALA A N 1
ATOM 651 C CA . ALA A 1 84 ? 13.772 0.280 27.767 1.00 52.78 84 ALA A CA 1
ATOM 652 C C . ALA A 1 84 ? 14.217 1.746 27.780 1.00 52.78 84 ALA A C 1
ATOM 654 O O . ALA A 1 84 ? 15.415 2.036 27.692 1.00 52.78 84 ALA A O 1
ATOM 655 N N . LYS A 1 85 ? 13.249 2.667 27.787 1.00 57.19 85 LYS A N 1
ATOM 656 C CA . LYS A 1 85 ? 13.547 4.069 28.071 1.00 57.19 85 LYS A CA 1
ATOM 657 C C . LYS A 1 85 ? 14.190 4.099 29.465 1.00 57.19 85 LYS A C 1
ATOM 659 O O . LYS A 1 85 ? 13.624 3.471 30.358 1.00 57.19 85 LYS A O 1
ATOM 664 N N . PRO A 1 86 ? 15.346 4.749 29.669 1.00 55.06 86 PRO A N 1
ATOM 665 C CA . PRO A 1 86 ? 15.771 5.051 31.024 1.00 55.06 86 PRO A CA 1
ATOM 666 C C . PRO A 1 86 ? 14.742 6.018 31.621 1.00 55.06 86 PRO A C 1
ATOM 668 O O . PRO A 1 86 ? 14.434 7.037 30.999 1.00 55.06 86 PRO A O 1
ATOM 671 N N . ASP A 1 87 ? 14.175 5.648 32.770 1.00 60.28 87 ASP A N 1
ATOM 672 C CA . ASP A 1 87 ? 13.370 6.543 33.600 1.00 60.28 87 ASP A CA 1
ATOM 673 C C . ASP A 1 87 ? 14.184 7.802 33.920 1.00 60.28 87 ASP A C 1
ATOM 675 O O . ASP A 1 87 ? 15.351 7.730 34.322 1.00 60.28 87 ASP A O 1
ATOM 679 N N . SER A 1 88 ? 13.574 8.964 33.720 1.00 47.25 88 SER A N 1
ATOM 680 C CA . SER A 1 88 ? 13.987 10.250 34.284 1.00 47.25 88 SER A CA 1
ATOM 681 C C . SER A 1 88 ? 12.755 11.120 34.443 1.00 47.25 88 SER A C 1
ATOM 683 O O . SER A 1 88 ? 11.963 11.178 33.473 1.00 47.25 88 SER A O 1
#

Secondary structure (DSSP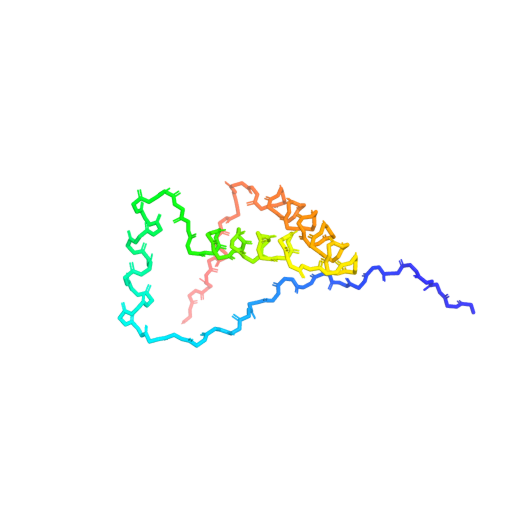, 8-state):
------------PPPP----HHHHHHHHHHHHHTT--HHHHHHHHHHHHHHHH--HHHHHHHHHHHHHHHHHHHHT-S-----PPPP-

Organism: NCBI:txid58109

Foldseek 3Di:
DDDPDDDPPDDPDDDDDDDDPVVVVVVQVVCVVVVHGPVVVVLVVVLVCCVVPNDPVSPVVNVVVVVVVVVVVVVCDDDDDPPPDPDD

pLDDT: mean 79.55, std 19.28, range [34.84, 98.25]

Sequence (88 aa):
MTDPTTPPGSTTKPRQFRVSDPIWTAYERVCQRLGATRAEDLNAHIAAMIREHGDPQDIADLEAGLSETAHRRSRMHPGRPPKAKPDS